Protein AF-A0A8H3CA88-F1 (afdb_monomer_lite)

Radius of gyration: 17.98 Å; chains: 1; bounding box: 38×36×52 Å

Foldseek 3Di:
DDDPDPPPPPPVDPVVVCVVVVHDDDQKDKDWAADPVGDCDPVLLVLLLVLLCVVCVVPDVPDPCVLQSVLLSVVLVCVLGVVIDIDIDHPDDPDDDPPDDDHPNPDPVVSVVSNVSSVVVVVVVVVVVVVVVVVVVVVVD

Sequence (141 aa):
MAKDAFKIAYDGNDEQLLQQCNLTPYKYLDKLEFQPDEPLLLYQLSTLVHIISERYPQYRATDINGSGFAGLAWDCMCEMRPRATLTHIDQGATKRGKLGCVRATPDPAEVTEIRQEFLQQALAVEMELSKQKNVWARISS

pLDDT: mean 70.24, std 20.34, range [26.48, 93.94]

Structure (mmCIF, N/CA/C/O backbone):
data_AF-A0A8H3CA88-F1
#
_entry.id   AF-A0A8H3CA88-F1
#
loop_
_atom_site.group_PDB
_atom_site.id
_atom_site.type_symbol
_atom_site.label_atom_id
_atom_site.label_alt_id
_atom_site.label_comp_id
_atom_site.label_asym_id
_atom_site.label_entity_id
_atom_site.label_seq_id
_atom_site.pdbx_PDB_ins_code
_atom_site.Cartn_x
_atom_site.Cartn_y
_atom_site.Cartn_z
_atom_site.occupancy
_atom_site.B_iso_or_equiv
_atom_site.auth_seq_id
_atom_site.auth_comp_id
_atom_site.auth_asym_id
_atom_site.auth_atom_id
_atom_site.pdbx_PDB_model_num
ATOM 1 N N . MET A 1 1 ? -18.576 13.045 -17.253 1.00 35.47 1 MET A N 1
ATOM 2 C CA . MET A 1 1 ? -19.250 12.396 -16.112 1.00 35.47 1 MET A CA 1
ATOM 3 C C . MET A 1 1 ? -19.203 10.888 -16.345 1.00 35.47 1 MET A C 1
ATOM 5 O O . MET A 1 1 ? -20.046 10.347 -17.044 1.00 35.47 1 MET A O 1
ATOM 9 N N . ALA A 1 2 ? -18.149 10.241 -15.851 1.00 26.48 2 ALA A N 1
ATOM 10 C CA . ALA A 1 2 ? -18.011 8.791 -15.731 1.00 26.48 2 ALA A CA 1
ATOM 11 C C . ALA A 1 2 ? -17.555 8.566 -14.288 1.00 26.48 2 ALA A C 1
ATOM 13 O O . ALA A 1 2 ? -16.687 9.284 -13.802 1.00 26.48 2 ALA A O 1
ATOM 14 N N . LYS A 1 3 ? -18.305 7.716 -13.598 1.00 26.72 3 LYS A N 1
ATOM 15 C CA . LYS A 1 3 ? -18.470 7.683 -12.149 1.00 26.72 3 LYS A CA 1
ATOM 16 C C . LYS A 1 3 ? -17.247 7.107 -11.450 1.00 26.72 3 LYS A C 1
ATOM 18 O O . LYS A 1 3 ? -16.615 6.193 -11.972 1.00 26.72 3 LYS A O 1
ATOM 23 N N . ASP A 1 4 ? -17.038 7.592 -10.235 1.00 31.27 4 ASP A N 1
ATOM 24 C CA . ASP A 1 4 ? -16.263 6.969 -9.169 1.00 31.27 4 ASP A CA 1
ATOM 25 C C . ASP A 1 4 ? -16.588 5.476 -9.051 1.00 31.27 4 ASP A C 1
ATOM 27 O O . ASP A 1 4 ? -17.556 5.065 -8.412 1.00 31.27 4 ASP A O 1
ATOM 31 N N . ALA A 1 5 ? -15.790 4.641 -9.701 1.00 29.53 5 ALA A N 1
ATOM 32 C CA . ALA A 1 5 ? -15.855 3.204 -9.524 1.00 29.53 5 ALA A CA 1
ATOM 33 C C . ALA A 1 5 ? -14.436 2.646 -9.503 1.00 29.53 5 ALA A C 1
ATOM 35 O O . ALA A 1 5 ? -14.033 1.881 -10.374 1.00 29.53 5 ALA A O 1
ATOM 36 N N . PHE A 1 6 ? -13.690 2.996 -8.454 1.00 31.70 6 PHE A N 1
ATOM 37 C CA . PHE A 1 6 ? -12.710 2.066 -7.903 1.00 31.70 6 PHE A CA 1
ATOM 38 C C . PHE A 1 6 ? -13.481 0.825 -7.422 1.00 31.70 6 PHE A C 1
ATOM 40 O O . PHE A 1 6 ? -13.912 0.737 -6.275 1.00 31.70 6 PHE A O 1
ATOM 47 N N . LYS A 1 7 ? -13.733 -0.127 -8.326 1.00 31.66 7 LYS A N 1
ATOM 48 C CA . LYS A 1 7 ? -14.191 -1.470 -7.965 1.00 31.66 7 LYS A CA 1
ATOM 49 C C . LYS A 1 7 ? -12.961 -2.310 -7.649 1.00 31.66 7 LYS A C 1
ATOM 51 O O . LYS A 1 7 ? -12.484 -3.052 -8.495 1.00 31.66 7 LYS A O 1
ATOM 56 N N . ILE A 1 8 ? -12.454 -2.200 -6.425 1.00 38.09 8 ILE A N 1
ATOM 57 C CA . ILE A 1 8 ? -11.595 -3.247 -5.867 1.00 38.09 8 ILE A CA 1
ATOM 58 C C . ILE A 1 8 ? -12.514 -4.170 -5.068 1.00 38.09 8 ILE A C 1
ATOM 60 O O . ILE A 1 8 ? -12.661 -4.045 -3.859 1.00 38.09 8 ILE A O 1
ATOM 64 N N . ALA A 1 9 ? -13.194 -5.062 -5.784 1.00 36.59 9 ALA A N 1
ATOM 65 C CA . ALA A 1 9 ? -13.735 -6.286 -5.210 1.00 36.59 9 ALA A CA 1
ATOM 66 C C . ALA A 1 9 ? -12.833 -7.416 -5.710 1.00 36.59 9 ALA A C 1
ATOM 68 O O . ALA A 1 9 ? -13.197 -8.158 -6.614 1.00 36.59 9 ALA A O 1
ATOM 69 N N . TYR A 1 10 ? -11.601 -7.452 -5.203 1.00 45.69 10 TYR A N 1
ATOM 70 C CA . TYR A 1 10 ? -10.729 -8.595 -5.422 1.00 45.69 10 TYR A CA 1
ATOM 71 C C . TYR A 1 10 ? -11.058 -9.618 -4.337 1.00 45.69 10 TYR A C 1
ATOM 73 O O . TYR A 1 10 ? -10.673 -9.470 -3.181 1.00 45.69 10 TYR A O 1
ATOM 81 N N . ASP A 1 11 ? -11.843 -10.617 -4.718 1.00 49.91 11 ASP A N 1
ATOM 82 C CA . ASP A 1 11 ? -12.186 -11.801 -3.927 1.00 49.91 11 ASP A CA 1
ATOM 83 C C . ASP A 1 11 ? -11.077 -12.871 -3.963 1.00 49.91 11 ASP A C 1
ATOM 85 O O . ASP A 1 11 ? -11.259 -13.969 -3.441 1.00 49.91 11 ASP A O 1
ATOM 89 N N . GLY A 1 12 ? -9.924 -12.555 -4.566 1.00 51.50 12 GLY A N 1
ATOM 90 C CA . GLY A 1 12 ? -8.830 -13.495 -4.794 1.00 51.50 12 GLY A CA 1
ATOM 91 C C . GLY A 1 12 ? -8.910 -14.245 -6.126 1.00 51.50 12 GLY A C 1
ATOM 92 O O . GLY A 1 12 ? -8.042 -15.074 -6.388 1.00 51.50 12 GLY A O 1
ATOM 93 N N . ASN A 1 13 ? -9.924 -13.996 -6.966 1.00 62.62 13 ASN A N 1
ATOM 94 C CA . ASN A 1 13 ? -10.083 -14.679 -8.249 1.00 62.62 13 ASN A CA 1
ATOM 95 C C . ASN A 1 13 ? -9.419 -13.904 -9.403 1.00 62.62 13 ASN A C 1
ATOM 97 O O . ASN A 1 13 ? -9.996 -12.979 -9.986 1.00 62.62 13 ASN A O 1
ATOM 101 N N . ASP A 1 14 ? -8.201 -14.317 -9.755 1.00 59.09 14 ASP A N 1
ATOM 102 C CA . ASP A 1 14 ? -7.382 -13.696 -10.804 1.00 59.09 14 ASP A CA 1
ATOM 103 C C . ASP A 1 14 ? -8.050 -13.713 -12.190 1.00 59.09 14 ASP A C 1
ATOM 105 O O . ASP A 1 14 ? -7.982 -12.723 -12.921 1.00 59.09 14 ASP A O 1
A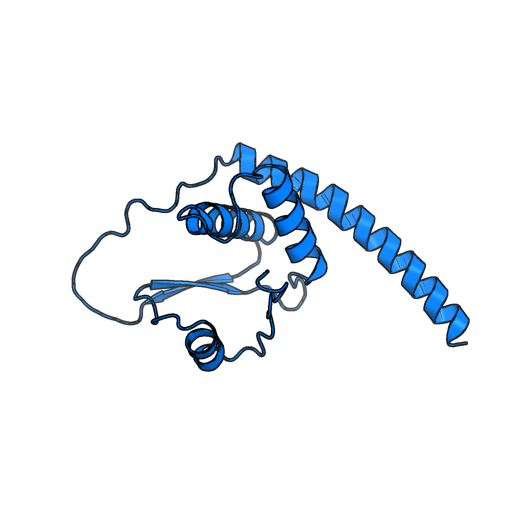TOM 109 N N . GLU A 1 15 ? -8.742 -14.797 -12.554 1.00 63.09 15 GLU A N 1
ATOM 110 C CA . GLU A 1 15 ? -9.421 -14.911 -13.854 1.00 63.09 15 GLU A CA 1
ATOM 111 C C . GLU A 1 15 ? -10.572 -13.908 -13.971 1.00 63.09 15 GLU A C 1
ATOM 113 O O . GLU A 1 15 ? -10.730 -13.229 -14.991 1.00 63.09 15 GLU A O 1
ATOM 118 N N . GLN A 1 16 ? -11.341 -13.767 -12.891 1.00 60.78 16 GLN A N 1
ATOM 119 C CA . GLN A 1 16 ? -12.448 -12.824 -12.814 1.00 60.78 16 GLN A CA 1
ATOM 120 C C . GLN A 1 16 ? -11.955 -11.376 -12.874 1.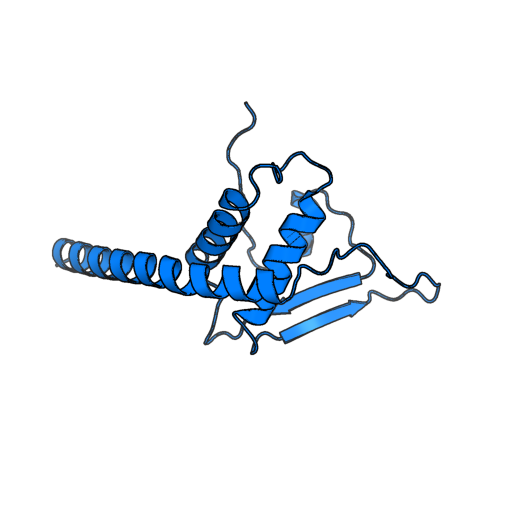00 60.78 16 GLN A C 1
ATOM 122 O O . GLN A 1 16 ? -12.556 -10.563 -13.577 1.00 60.78 16 GLN A O 1
ATOM 127 N N . LEU A 1 17 ? -10.852 -11.049 -12.192 1.00 55.06 17 LEU A N 1
ATOM 128 C CA . LEU A 1 17 ? -10.254 -9.714 -12.241 1.00 55.06 17 LEU A CA 1
ATOM 129 C C . LEU A 1 17 ? -9.798 -9.356 -13.662 1.00 55.06 17 LEU A C 1
ATOM 131 O O . LEU A 1 17 ? -10.114 -8.273 -14.159 1.00 55.06 17 LEU A O 1
ATOM 135 N N . LEU A 1 18 ? -9.091 -10.269 -14.335 1.00 59.38 18 LEU A N 1
ATOM 136 C CA . LEU A 1 18 ? -8.620 -10.058 -15.705 1.00 59.38 18 LEU A CA 1
ATOM 137 C C . LEU A 1 18 ? -9.793 -9.849 -16.669 1.00 59.38 18 LEU A C 1
ATOM 139 O O . LEU A 1 18 ? -9.772 -8.922 -17.479 1.00 59.38 18 LEU A O 1
ATOM 143 N N . GLN A 1 19 ? -10.855 -10.643 -16.530 1.00 59.34 19 GLN A N 1
ATOM 144 C CA . GLN A 1 19 ? -12.054 -10.509 -17.352 1.00 59.34 19 GLN A CA 1
ATOM 145 C C . GLN A 1 19 ? -12.805 -9.194 -17.085 1.00 59.34 19 GLN A C 1
ATOM 147 O O . GLN A 1 19 ? -13.181 -8.498 -18.029 1.00 59.34 19 GLN A O 1
ATOM 152 N N . GLN A 1 20 ? -13.017 -8.828 -15.816 1.00 51.44 20 GLN A N 1
ATOM 153 C CA . GLN A 1 20 ? -13.759 -7.620 -15.430 1.00 51.44 20 GLN A CA 1
ATOM 154 C C . GLN A 1 20 ? -13.037 -6.333 -15.827 1.00 51.44 20 GLN A C 1
ATOM 156 O O . GLN A 1 20 ? -13.684 -5.353 -16.199 1.00 51.44 20 GLN A O 1
ATOM 161 N N . CYS A 1 21 ? -11.708 -6.346 -15.781 1.00 51.38 21 CYS A N 1
ATOM 162 C CA . CYS A 1 21 ? -10.880 -5.217 -16.184 1.00 51.38 21 CYS A CA 1
ATOM 163 C C . CYS A 1 21 ? -10.548 -5.224 -17.688 1.00 51.38 21 CYS A C 1
ATOM 165 O O . CYS A 1 21 ? -9.833 -4.336 -18.148 1.00 51.38 21 CYS A O 1
ATOM 167 N N . ASN A 1 22 ? -11.060 -6.198 -18.458 1.00 49.00 22 ASN A N 1
ATOM 168 C CA . ASN A 1 22 ? -10.719 -6.420 -19.868 1.00 49.00 22 ASN A CA 1
ATOM 169 C C . ASN A 1 22 ? -9.195 -6.447 -20.107 1.00 49.00 22 ASN A C 1
ATOM 171 O O . ASN A 1 22 ? -8.680 -5.902 -21.086 1.00 49.00 22 ASN A O 1
ATOM 175 N N . LEU A 1 23 ? -8.464 -7.046 -19.167 1.00 50.69 23 LEU A N 1
ATOM 176 C CA . LEU A 1 23 ? -7.015 -7.164 -19.201 1.00 50.69 23 LEU A CA 1
ATOM 177 C C . LEU A 1 23 ? -6.643 -8.490 -19.857 1.00 50.69 23 LEU A C 1
ATOM 179 O O . LEU A 1 23 ? -7.091 -9.560 -19.452 1.00 50.69 23 LEU A O 1
ATOM 183 N N . THR A 1 24 ? -5.793 -8.427 -20.877 1.00 50.72 24 THR A N 1
ATOM 184 C CA . THR A 1 24 ? -5.178 -9.630 -21.443 1.00 50.72 24 THR A CA 1
ATOM 185 C C . THR A 1 24 ? -4.047 -10.075 -20.507 1.00 50.72 24 THR A C 1
ATOM 187 O O . THR A 1 24 ? -3.248 -9.216 -20.122 1.00 50.72 24 THR A O 1
ATOM 190 N N . PRO A 1 25 ? -3.937 -11.369 -20.136 1.00 50.78 25 PRO A N 1
ATOM 191 C CA . PRO A 1 25 ? -2.857 -11.843 -19.275 1.00 50.78 25 PRO A CA 1
ATOM 192 C C . PRO A 1 25 ? -1.502 -11.444 -19.863 1.00 50.78 25 PRO A C 1
ATOM 194 O O . PRO A 1 25 ? -1.177 -11.784 -21.005 1.00 50.78 25 PRO A O 1
ATOM 197 N N . TYR A 1 26 ? -0.724 -10.672 -19.106 1.00 49.69 26 TYR A N 1
ATOM 198 C CA . TYR A 1 26 ? 0.607 -10.277 -19.540 1.00 49.69 26 TYR A CA 1
ATOM 199 C C . TYR A 1 26 ? 1.580 -11.440 -19.325 1.00 49.69 26 TYR A C 1
ATOM 201 O O . TYR A 1 26 ? 1.484 -12.167 -18.341 1.00 49.69 26 TYR A O 1
ATOM 209 N N . LYS A 1 27 ? 2.540 -11.607 -20.245 1.00 57.00 27 LYS A N 1
ATOM 210 C CA . LYS A 1 27 ? 3.517 -12.718 -20.260 1.00 57.00 27 LYS A CA 1
ATOM 211 C C . LYS A 1 27 ? 4.392 -12.801 -18.997 1.00 57.00 27 LYS A C 1
ATOM 213 O O . LYS A 1 27 ? 5.007 -13.834 -18.763 1.00 57.00 27 LYS A O 1
ATOM 218 N N . TYR A 1 28 ? 4.442 -11.714 -18.228 1.00 54.62 28 TYR A N 1
ATOM 219 C CA . TYR A 1 28 ? 5.200 -11.558 -16.993 1.00 54.62 28 TYR A CA 1
ATOM 220 C C . TYR A 1 28 ? 4.334 -10.785 -15.997 1.00 54.62 28 TYR A C 1
ATOM 222 O O . TYR A 1 28 ? 4.054 -9.608 -16.220 1.00 54.62 28 TYR A O 1
ATOM 230 N N . LEU A 1 29 ? 3.883 -11.435 -14.929 1.00 62.34 29 LEU A N 1
ATOM 231 C CA . LEU A 1 29 ? 3.181 -10.756 -13.840 1.00 62.34 29 LEU A CA 1
ATOM 232 C C . LEU A 1 29 ? 4.057 -10.788 -12.596 1.00 62.34 29 LEU A C 1
ATOM 234 O O . LEU A 1 29 ? 4.531 -11.849 -12.197 1.00 62.34 29 LEU A O 1
ATOM 238 N N . ASP A 1 30 ? 4.237 -9.628 -11.978 1.00 66.12 30 ASP A N 1
ATOM 239 C CA . ASP A 1 30 ? 4.801 -9.551 -10.639 1.00 66.12 30 ASP A CA 1
ATOM 240 C C . ASP A 1 30 ? 3.644 -9.580 -9.646 1.00 66.12 30 ASP A C 1
ATOM 242 O O . ASP A 1 30 ? 2.683 -8.817 -9.768 1.00 66.12 30 ASP A O 1
ATOM 246 N N . LYS A 1 31 ? 3.731 -10.476 -8.667 1.00 73.19 31 LYS A N 1
ATOM 247 C CA . LYS A 1 31 ? 2.770 -10.602 -7.577 1.00 73.19 31 LYS A CA 1
ATOM 248 C C . LYS A 1 31 ? 3.446 -10.187 -6.279 1.00 73.19 31 LYS A C 1
ATOM 250 O O . LYS A 1 31 ? 4.528 -10.678 -5.972 1.00 73.19 31 LYS A O 1
ATOM 255 N N . LEU A 1 32 ? 2.797 -9.306 -5.524 1.00 78.00 32 LEU A N 1
ATOM 256 C CA . LEU A 1 32 ? 3.223 -8.914 -4.185 1.00 78.00 32 LEU A CA 1
ATOM 257 C C . LEU A 1 32 ? 2.241 -9.506 -3.174 1.00 78.00 32 LEU A C 1
ATOM 259 O O . LEU A 1 32 ? 1.070 -9.134 -3.145 1.00 78.00 32 LEU A O 1
ATOM 263 N N . GLU A 1 33 ? 2.710 -10.453 -2.371 1.00 83.50 33 GLU A N 1
ATOM 264 C CA . GLU A 1 33 ? 1.898 -11.159 -1.382 1.00 83.50 33 GLU A CA 1
ATOM 265 C C . GLU A 1 33 ? 2.235 -10.669 0.024 1.00 83.50 33 GLU A C 1
ATOM 267 O O . GLU A 1 33 ? 3.359 -10.828 0.506 1.00 83.50 33 GLU A O 1
ATOM 272 N N . PHE A 1 34 ? 1.253 -10.064 0.691 1.00 86.88 34 PHE A N 1
ATOM 273 C CA . PHE A 1 34 ? 1.398 -9.599 2.068 1.00 86.88 34 PHE A CA 1
ATOM 274 C C . PHE A 1 34 ? 1.263 -10.760 3.052 1.00 86.88 34 PHE A C 1
ATOM 276 O O . PHE A 1 34 ? 0.472 -11.681 2.844 1.00 86.88 34 PHE A O 1
ATOM 283 N N . GLN A 1 35 ? 2.021 -10.699 4.144 1.00 86.19 35 GLN A N 1
ATOM 284 C CA . GLN A 1 35 ? 1.923 -11.701 5.198 1.00 86.19 35 GLN A CA 1
ATOM 285 C C . GLN A 1 35 ? 0.580 -11.564 5.941 1.00 86.19 35 GLN A C 1
ATOM 287 O O . GLN A 1 35 ? 0.097 -10.440 6.104 1.00 86.19 35 GLN A O 1
ATOM 292 N N . PRO A 1 36 ? -0.031 -12.663 6.426 1.00 85.31 36 PRO A N 1
ATOM 293 C CA . PRO A 1 36 ? -1.309 -12.600 7.141 1.00 85.31 36 PRO A CA 1
ATOM 294 C C . PRO A 1 36 ? -1.283 -11.740 8.415 1.00 85.31 36 PRO A C 1
ATOM 296 O O . PRO A 1 36 ? -2.306 -11.171 8.787 1.00 85.31 36 PRO A O 1
ATOM 299 N N . ASP A 1 37 ? -0.128 -11.652 9.084 1.00 88.81 37 ASP A N 1
ATOM 300 C CA . ASP A 1 37 ? 0.118 -10.823 10.272 1.00 88.81 37 ASP A CA 1
ATOM 301 C C . ASP A 1 37 ? 0.378 -9.345 9.936 1.00 88.81 37 ASP A C 1
ATOM 303 O O . ASP A 1 37 ? 0.203 -8.479 10.791 1.00 88.81 37 ASP A O 1
ATOM 307 N N . GLU A 1 38 ? 0.745 -9.041 8.691 1.00 86.50 38 GLU A N 1
ATOM 308 C CA . GLU A 1 38 ? 1.073 -7.692 8.222 1.00 86.50 38 GLU A CA 1
ATOM 309 C C . GLU A 1 38 ? 0.372 -7.365 6.889 1.00 86.50 38 GLU A C 1
ATOM 311 O O . GLU A 1 38 ? 1.034 -7.043 5.891 1.00 86.50 38 GLU A O 1
ATOM 316 N N . PRO A 1 39 ? -0.974 -7.421 6.828 1.00 87.69 39 PRO A N 1
ATOM 317 C CA . PRO A 1 39 ? -1.691 -7.095 5.607 1.00 87.69 39 PRO A CA 1
ATOM 318 C C . PRO A 1 39 ? -1.494 -5.619 5.232 1.00 87.69 39 PRO A C 1
ATOM 320 O O . PRO A 1 39 ? -1.238 -4.747 6.074 1.00 87.69 39 PRO A O 1
ATOM 323 N N . LEU A 1 40 ? -1.662 -5.312 3.947 1.00 86.12 40 LEU A N 1
ATOM 324 C CA . LEU A 1 40 ? -1.908 -3.940 3.518 1.00 86.12 40 LEU A CA 1
ATOM 325 C C . LEU A 1 40 ? -3.411 -3.667 3.605 1.00 86.12 40 LEU A C 1
ATOM 327 O O . LEU A 1 40 ? -4.205 -4.246 2.866 1.00 86.12 40 LEU A O 1
ATOM 331 N N . LEU A 1 41 ? -3.809 -2.801 4.533 1.00 89.06 41 LEU A N 1
ATOM 332 C CA . LEU A 1 41 ? -5.216 -2.474 4.744 1.00 89.06 41 LEU A CA 1
ATOM 333 C C . LEU A 1 41 ? -5.703 -1.479 3.685 1.00 89.06 41 LEU A C 1
ATOM 335 O O . LEU A 1 41 ? -4.947 -0.634 3.209 1.00 89.06 41 LEU A O 1
ATOM 339 N N . LEU A 1 42 ? -6.994 -1.533 3.346 1.00 85.75 42 LEU A N 1
ATOM 340 C CA . LEU A 1 42 ? -7.558 -0.694 2.282 1.00 85.75 42 LEU A CA 1
ATOM 341 C C . LEU A 1 42 ? -7.371 0.808 2.548 1.00 85.75 42 LEU A C 1
ATOM 343 O O . LEU A 1 42 ? -7.091 1.562 1.617 1.00 85.75 42 LEU A O 1
ATOM 347 N N . TYR A 1 43 ? -7.480 1.248 3.807 1.00 85.31 43 TYR A N 1
ATOM 348 C CA . TYR A 1 43 ? -7.224 2.650 4.147 1.00 85.31 43 TYR A CA 1
ATOM 349 C C . TYR A 1 43 ? -5.754 3.023 3.935 1.00 85.31 43 TYR A C 1
ATOM 351 O O . TYR A 1 43 ? -5.490 4.119 3.468 1.00 85.31 43 TYR A O 1
ATOM 359 N N . GLN A 1 44 ? -4.808 2.114 4.199 1.00 89.25 44 GLN A N 1
ATOM 360 C CA . GLN A 1 44 ? -3.380 2.353 3.974 1.00 89.25 44 GLN A CA 1
ATOM 361 C C . GLN A 1 44 ? -3.098 2.502 2.476 1.00 89.25 44 GLN A C 1
ATOM 363 O O . GLN A 1 44 ? -2.446 3.456 2.060 1.00 89.25 44 GLN A O 1
ATOM 368 N N . LEU A 1 45 ? -3.663 1.619 1.647 1.00 89.00 45 LEU A N 1
ATOM 369 C CA . LEU A 1 45 ? -3.576 1.759 0.194 1.00 89.00 45 LEU A CA 1
ATOM 370 C C . LEU A 1 45 ? -4.200 3.080 -0.286 1.00 89.00 45 LEU A C 1
ATOM 372 O O . LEU A 1 45 ? -3.614 3.775 -1.111 1.00 89.00 45 LEU A O 1
ATOM 376 N N . SER A 1 46 ? -5.356 3.456 0.264 1.00 85.06 46 SER A N 1
ATOM 377 C CA . SER A 1 46 ? -6.043 4.707 -0.086 1.00 85.06 46 SER A CA 1
ATOM 378 C C . SER A 1 46 ? -5.229 5.942 0.310 1.00 85.06 46 SER A C 1
ATOM 380 O O . SER A 1 46 ? -5.128 6.879 -0.474 1.00 85.06 46 SER A O 1
ATOM 382 N N . THR A 1 47 ? -4.605 5.933 1.492 1.00 89.44 47 THR A N 1
ATOM 383 C CA . THR A 1 47 ? -3.696 6.993 1.951 1.00 89.44 47 THR A CA 1
ATOM 384 C C . THR A 1 47 ? -2.486 7.120 1.029 1.00 89.44 47 THR A C 1
ATOM 386 O O . THR A 1 47 ? -2.150 8.228 0.625 1.00 89.44 47 THR A O 1
ATOM 389 N N . LEU A 1 48 ? -1.866 6.003 0.635 1.00 89.44 48 LEU A N 1
ATOM 390 C CA . LEU A 1 48 ? -0.738 6.016 -0.300 1.00 89.44 48 LEU A CA 1
ATOM 391 C C . LEU A 1 48 ? -1.137 6.601 -1.665 1.00 89.44 48 LEU A C 1
ATOM 393 O O . LEU A 1 48 ? -0.476 7.502 -2.176 1.00 89.44 48 LEU A O 1
ATOM 397 N N . VAL A 1 49 ? -2.247 6.124 -2.233 1.00 87.19 49 VAL A N 1
ATOM 398 C CA . VAL A 1 49 ? -2.799 6.621 -3.504 1.00 87.19 49 VAL A CA 1
ATOM 399 C C . VAL A 1 49 ? -3.117 8.113 -3.426 1.00 87.19 49 VAL A C 1
ATOM 401 O O . VAL A 1 49 ? -2.834 8.843 -4.376 1.00 87.19 49 VAL A O 1
ATOM 404 N N . HIS A 1 50 ? -3.669 8.577 -2.303 1.00 86.44 50 HIS A N 1
ATOM 405 C CA . HIS A 1 50 ? -3.958 9.989 -2.075 1.00 86.44 50 HIS A CA 1
ATOM 406 C C . HIS A 1 50 ? -2.682 10.838 -2.090 1.00 86.44 50 HIS A C 1
ATOM 408 O O . HIS A 1 50 ? -2.615 11.789 -2.863 1.00 86.44 50 HIS A O 1
ATOM 414 N N . ILE A 1 51 ? -1.650 10.449 -1.332 1.00 89.12 51 ILE A N 1
ATOM 415 C CA . ILE A 1 51 ? -0.362 11.163 -1.285 1.00 89.12 51 ILE A CA 1
ATOM 416 C C . ILE A 1 51 ? 0.254 11.280 -2.680 1.00 89.12 51 ILE A C 1
ATOM 418 O O . ILE A 1 51 ? 0.656 12.366 -3.098 1.00 89.12 51 ILE A O 1
ATOM 422 N N . ILE A 1 52 ? 0.295 10.176 -3.431 1.00 85.75 52 ILE A N 1
ATOM 423 C CA . ILE A 1 52 ? 0.856 10.184 -4.787 1.00 85.75 52 ILE A CA 1
ATOM 424 C C . ILE A 1 52 ? 0.030 11.097 -5.706 1.00 85.75 52 ILE A C 1
ATOM 426 O O . ILE A 1 52 ? 0.596 11.840 -6.505 1.00 85.75 52 ILE A O 1
ATOM 430 N N . SER A 1 53 ? -1.300 11.075 -5.582 1.00 82.19 53 SER A N 1
ATOM 431 C CA . SER A 1 53 ? -2.195 11.906 -6.399 1.00 82.19 53 SER A CA 1
ATOM 432 C C . SER A 1 53 ? -2.024 13.403 -6.119 1.00 82.19 53 SER A C 1
ATOM 434 O O . SER A 1 53 ? -2.034 14.197 -7.057 1.00 82.19 53 SER A O 1
ATOM 436 N N . GLU A 1 54 ? -1.830 13.790 -4.854 1.00 84.75 54 GLU A N 1
ATOM 437 C CA . GLU A 1 54 ? -1.575 15.183 -4.457 1.00 84.75 54 GLU A CA 1
ATOM 438 C C . GLU A 1 54 ? -0.225 15.685 -4.981 1.00 84.75 54 GLU A C 1
ATOM 440 O O . GLU A 1 54 ? -0.127 16.804 -5.487 1.00 84.75 54 GLU A O 1
ATOM 445 N N . ARG A 1 55 ? 0.816 14.844 -4.918 1.00 82.06 55 ARG A N 1
ATOM 446 C CA . ARG A 1 55 ? 2.150 15.181 -5.442 1.00 82.06 55 ARG A CA 1
ATOM 447 C C . ARG A 1 55 ? 2.177 15.279 -6.966 1.00 82.06 55 ARG A C 1
ATOM 449 O O . ARG A 1 55 ? 2.961 16.051 -7.517 1.00 82.06 55 ARG A O 1
ATOM 456 N N . TYR A 1 56 ? 1.307 14.535 -7.645 1.00 77.81 56 TYR A N 1
ATOM 457 C CA . TYR A 1 56 ? 1.279 14.460 -9.099 1.00 77.81 56 TYR A CA 1
ATOM 458 C C . TYR A 1 56 ? -0.128 14.644 -9.682 1.00 77.81 56 TYR A C 1
ATOM 460 O O . TYR A 1 56 ? -0.707 13.698 -10.227 1.00 77.81 56 TYR A O 1
ATOM 468 N N . PRO A 1 57 ? -0.669 15.876 -9.679 1.00 70.06 57 PRO A N 1
ATOM 469 C CA . PRO A 1 57 ? -2.000 16.161 -10.221 1.00 70.06 57 PRO A CA 1
ATOM 470 C C . PRO A 1 57 ? -2.157 15.811 -11.711 1.00 70.06 57 PRO A C 1
ATOM 472 O O . PRO A 1 57 ? -3.278 15.651 -12.203 1.00 70.06 57 PRO 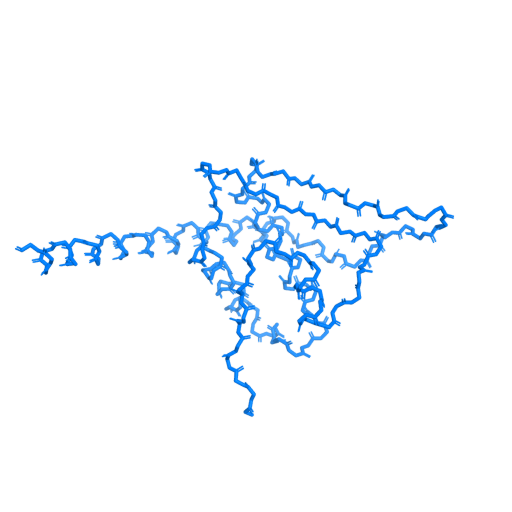A O 1
ATOM 475 N N . GLN A 1 58 ? -1.037 15.720 -12.437 1.00 63.50 58 GLN A N 1
ATOM 476 C CA . GLN A 1 58 ? -0.959 15.312 -13.839 1.00 63.50 58 GLN A CA 1
ATOM 477 C C . GLN A 1 58 ? -1.170 13.808 -14.060 1.00 63.50 58 GLN A C 1
ATOM 479 O O . GLN A 1 58 ? -1.457 13.401 -15.182 1.00 63.50 58 GLN A O 1
ATOM 484 N N . TYR A 1 59 ? -1.071 12.970 -13.024 1.00 61.16 59 TYR A N 1
ATOM 485 C CA . TYR A 1 59 ? -1.440 11.557 -13.101 1.00 61.16 59 TYR A CA 1
ATOM 486 C C . TYR A 1 59 ? -2.957 11.408 -12.935 1.00 61.16 59 TYR A C 1
ATOM 488 O O . TYR A 1 59 ? -3.455 10.785 -12.002 1.00 61.16 59 TYR A O 1
ATOM 496 N N . ARG A 1 60 ? -3.731 11.997 -13.853 1.00 51.91 60 ARG A N 1
ATOM 497 C CA . ARG A 1 60 ? -5.156 11.667 -13.968 1.00 51.91 60 ARG A CA 1
ATOM 498 C C . ARG A 1 60 ? -5.289 10.295 -14.620 1.00 51.91 60 ARG A C 1
ATOM 500 O O . ARG A 1 60 ? -4.569 9.981 -15.563 1.00 51.91 60 ARG A O 1
ATOM 507 N N . ALA A 1 61 ? -6.258 9.508 -14.153 1.00 45.56 61 ALA A N 1
ATOM 508 C CA . ALA A 1 61 ? -6.514 8.119 -14.556 1.00 45.56 61 ALA A CA 1
ATOM 509 C C . ALA A 1 61 ? -6.703 7.873 -16.076 1.00 45.56 61 ALA A C 1
ATOM 511 O O . ALA A 1 61 ? -6.819 6.727 -16.498 1.00 45.56 61 ALA A O 1
ATOM 512 N N . THR A 1 62 ? -6.760 8.927 -16.896 1.00 45.50 62 THR A N 1
ATOM 513 C CA . THR A 1 62 ? -6.944 8.874 -18.353 1.00 45.50 62 THR A CA 1
ATOM 514 C C . THR A 1 62 ? -5.656 9.026 -19.163 1.00 45.50 62 THR A C 1
ATOM 516 O O . THR A 1 62 ? -5.702 8.808 -20.371 1.00 45.50 62 THR A O 1
ATOM 519 N N . ASP A 1 63 ? -4.529 9.396 -18.549 1.00 45.72 63 ASP A N 1
ATOM 520 C CA . ASP A 1 63 ? -3.276 9.616 -19.277 1.00 45.72 63 ASP A CA 1
ATOM 521 C C . ASP A 1 63 ? -2.395 8.359 -19.323 1.00 45.72 63 ASP A C 1
ATOM 523 O O . ASP A 1 63 ? -2.327 7.572 -18.378 1.00 45.72 63 ASP A O 1
ATOM 527 N N . ILE A 1 64 ? -1.644 8.221 -20.425 1.00 43.53 64 ILE A N 1
ATOM 528 C CA . ILE A 1 64 ? -0.621 7.188 -20.713 1.00 43.53 64 ILE A CA 1
ATOM 529 C C . ILE A 1 64 ? 0.396 7.004 -19.555 1.00 43.53 64 ILE A C 1
ATOM 531 O O . ILE A 1 64 ? 1.075 5.984 -19.471 1.00 43.53 64 ILE A O 1
ATOM 535 N N . ASN A 1 65 ? 0.439 7.948 -18.611 1.00 48.50 65 ASN A N 1
ATOM 536 C CA . ASN A 1 65 ? 1.247 7.949 -17.393 1.00 48.50 65 ASN A CA 1
ATOM 537 C C . ASN A 1 65 ? 0.711 7.077 -16.238 1.00 48.50 65 ASN A C 1
ATOM 539 O O . ASN A 1 65 ? 1.355 7.001 -15.190 1.00 48.50 65 ASN A O 1
ATOM 543 N N . GLY A 1 66 ? -0.427 6.392 -16.401 1.00 56.03 66 GLY A N 1
ATOM 544 C CA . GLY A 1 66 ? -0.956 5.470 -15.386 1.00 56.03 66 GLY A CA 1
ATOM 545 C C . GLY A 1 66 ? 0.025 4.355 -14.990 1.00 56.03 66 GLY A C 1
ATOM 546 O O . GLY A 1 66 ? 0.013 3.905 -13.846 1.00 56.03 66 GLY A O 1
ATOM 547 N N . SER A 1 67 ? 0.936 3.963 -15.890 1.00 61.38 67 SER A N 1
ATOM 548 C CA . SER A 1 67 ? 2.011 3.011 -15.582 1.00 61.38 67 SER A CA 1
ATOM 549 C C . SER A 1 67 ? 3.070 3.581 -14.634 1.00 61.38 67 SER A C 1
ATOM 551 O O . SER A 1 67 ? 3.622 2.831 -13.835 1.00 61.38 67 SER A O 1
ATOM 553 N N . GLY A 1 68 ? 3.344 4.890 -14.694 1.00 67.75 68 GLY A N 1
ATOM 554 C CA . GLY A 1 68 ? 4.259 5.574 -13.775 1.00 67.75 68 GLY A CA 1
ATOM 555 C C . GLY A 1 68 ? 3.659 5.698 -12.378 1.00 67.75 68 GLY A C 1
ATOM 556 O O . GLY A 1 68 ? 4.309 5.350 -11.400 1.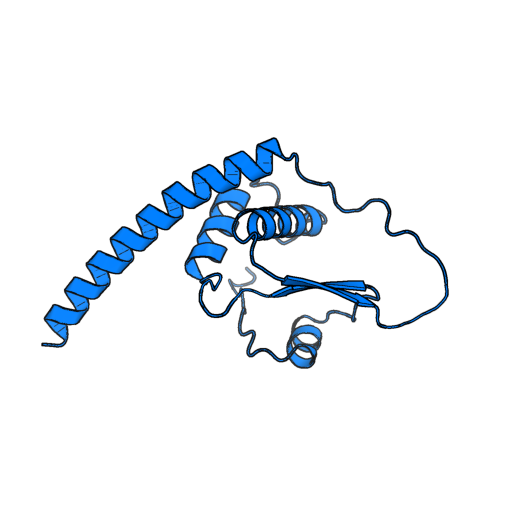00 67.75 68 GLY A O 1
ATOM 557 N N . PHE A 1 69 ? 2.380 6.079 -12.297 1.00 74.94 69 PHE A N 1
ATOM 558 C CA . PHE A 1 69 ? 1.629 6.102 -11.040 1.00 74.94 69 PHE A CA 1
ATOM 559 C C . PHE A 1 69 ? 1.572 4.716 -10.382 1.00 74.94 69 PHE A C 1
ATOM 561 O O . PHE A 1 69 ? 1.897 4.564 -9.206 1.00 74.94 69 PHE A O 1
ATOM 568 N N . ALA A 1 70 ? 1.182 3.692 -11.148 1.00 74.69 70 ALA A N 1
ATOM 569 C CA . ALA A 1 70 ? 1.095 2.326 -10.645 1.00 74.69 70 ALA A CA 1
ATOM 570 C C . ALA A 1 70 ? 2.472 1.769 -10.251 1.00 74.69 70 ALA A C 1
ATOM 572 O O . ALA A 1 70 ? 2.573 1.077 -9.243 1.00 74.69 70 ALA A O 1
ATOM 573 N N . GLY A 1 71 ? 3.524 2.099 -11.009 1.00 75.94 71 GLY A N 1
ATOM 574 C CA . GLY A 1 71 ? 4.906 1.752 -10.677 1.00 75.94 71 GLY A CA 1
ATOM 575 C C . GLY A 1 71 ? 5.373 2.395 -9.372 1.00 75.94 71 GLY A C 1
ATOM 576 O O . GLY A 1 71 ? 5.888 1.703 -8.503 1.00 75.94 71 GLY A O 1
ATOM 577 N N . LEU A 1 72 ? 5.103 3.687 -9.181 1.00 79.75 72 LEU A N 1
ATOM 578 C CA . LEU A 1 72 ? 5.444 4.389 -7.946 1.00 79.75 72 LEU A CA 1
ATOM 579 C C . LEU A 1 72 ? 4.688 3.830 -6.734 1.00 79.75 72 LEU A C 1
ATOM 581 O O . LEU A 1 72 ? 5.297 3.542 -5.708 1.00 79.75 72 LEU A O 1
ATOM 585 N N . ALA A 1 73 ? 3.378 3.602 -6.861 1.00 84.19 73 ALA A N 1
ATOM 586 C CA . ALA A 1 73 ? 2.599 2.966 -5.801 1.00 84.19 73 ALA A CA 1
ATOM 587 C C . ALA A 1 73 ? 3.129 1.560 -5.474 1.00 84.19 73 ALA A C 1
ATOM 589 O O . ALA A 1 73 ? 3.221 1.192 -4.303 1.00 84.19 73 ALA A O 1
ATOM 590 N N . TRP A 1 74 ? 3.506 0.786 -6.495 1.00 84.38 74 TRP A N 1
ATOM 591 C CA . TRP A 1 74 ? 4.112 -0.534 -6.339 1.00 84.38 74 TRP A CA 1
ATOM 592 C C . TRP A 1 74 ? 5.422 -0.488 -5.551 1.00 84.38 74 TRP A C 1
ATOM 594 O O . TRP A 1 74 ? 5.582 -1.235 -4.583 1.00 84.38 74 TRP A O 1
ATOM 604 N N . ASP A 1 75 ? 6.333 0.406 -5.927 1.00 84.38 75 ASP A N 1
ATOM 605 C CA . ASP A 1 75 ? 7.637 0.531 -5.279 1.00 84.38 75 ASP A CA 1
ATOM 606 C C . ASP A 1 75 ? 7.487 1.014 -3.825 1.00 84.38 75 ASP A C 1
ATOM 608 O O . ASP A 1 75 ? 8.088 0.432 -2.918 1.00 84.38 75 ASP A O 1
ATOM 612 N N . CYS A 1 76 ? 6.580 1.965 -3.563 1.00 88.00 76 CYS A N 1
ATOM 613 C CA . CYS A 1 76 ? 6.227 2.365 -2.199 1.00 88.00 76 CYS A CA 1
ATOM 614 C C . CYS A 1 76 ? 5.669 1.196 -1.372 1.00 88.00 76 CYS A C 1
ATOM 616 O O . CYS A 1 76 ? 6.058 1.024 -0.217 1.00 88.00 76 CYS A O 1
ATOM 618 N N . MET A 1 77 ? 4.782 0.366 -1.937 1.00 89.06 77 MET A N 1
ATOM 619 C CA . MET A 1 77 ? 4.254 -0.810 -1.233 1.00 89.06 77 MET A CA 1
ATOM 620 C C . MET A 1 77 ? 5.358 -1.814 -0.889 1.00 89.06 77 MET A C 1
ATOM 622 O O . MET A 1 77 ? 5.359 -2.343 0.224 1.00 89.06 77 MET A O 1
ATOM 626 N N . CYS A 1 78 ? 6.308 -2.045 -1.800 1.00 86.38 78 CYS A N 1
ATOM 627 C CA . CYS A 1 78 ? 7.457 -2.917 -1.551 1.00 86.38 78 CYS A CA 1
ATOM 628 C C . CYS A 1 78 ? 8.327 -2.385 -0.399 1.00 86.38 78 CYS A C 1
ATOM 630 O O . CYS A 1 78 ? 8.703 -3.147 0.492 1.00 86.38 78 CYS A O 1
ATOM 632 N N . GLU A 1 79 ? 8.595 -1.076 -0.357 1.00 87.44 79 GLU A N 1
ATOM 633 C CA . GLU A 1 79 ? 9.390 -0.462 0.716 1.00 87.44 79 GLU A CA 1
ATOM 634 C C . GLU A 1 79 ? 8.649 -0.438 2.067 1.00 87.44 79 GLU A C 1
ATOM 636 O O . GLU A 1 79 ? 9.233 -0.627 3.137 1.00 87.44 79 GLU A O 1
ATOM 641 N N . MET A 1 80 ? 7.332 -0.232 2.040 1.00 87.19 80 MET A N 1
ATOM 642 C CA . MET A 1 80 ? 6.478 -0.232 3.231 1.00 87.19 80 MET A CA 1
ATOM 643 C C . MET A 1 80 ? 6.228 -1.632 3.805 1.00 87.19 80 MET A C 1
ATOM 645 O O . MET A 1 80 ? 5.831 -1.754 4.971 1.00 87.19 80 MET A O 1
ATOM 649 N N . ARG A 1 81 ? 6.407 -2.683 2.998 1.00 87.88 81 ARG A N 1
ATOM 650 C CA . ARG A 1 81 ? 6.185 -4.085 3.370 1.00 87.88 81 ARG A CA 1
ATOM 651 C C . ARG A 1 81 ? 7.376 -4.946 2.933 1.00 87.88 81 ARG A C 1
ATOM 653 O O . ARG A 1 81 ? 7.222 -5.808 2.074 1.00 87.88 81 ARG A O 1
ATOM 660 N N . PRO A 1 82 ? 8.550 -4.798 3.575 1.00 87.50 82 PRO A N 1
ATOM 661 C CA . PRO A 1 82 ? 9.753 -5.541 3.191 1.00 87.50 82 PRO A CA 1
ATOM 662 C C . PRO A 1 82 ? 9.633 -7.058 3.415 1.00 87.50 82 PRO A C 1
ATOM 664 O O . PRO A 1 82 ? 10.408 -7.827 2.857 1.00 87.50 82 PRO A O 1
ATOM 667 N N . ARG A 1 83 ? 8.670 -7.499 4.239 1.00 88.31 83 ARG A N 1
ATOM 668 C CA . ARG A 1 83 ? 8.348 -8.917 4.470 1.00 88.31 83 ARG A CA 1
ATOM 669 C C . ARG A 1 83 ? 7.360 -9.494 3.446 1.00 88.31 83 ARG A C 1
ATOM 671 O O . ARG A 1 83 ? 7.053 -10.686 3.518 1.00 88.31 83 ARG A O 1
ATOM 678 N N . ALA A 1 84 ? 6.825 -8.678 2.534 1.00 85.94 84 ALA A N 1
ATOM 679 C CA . ALA A 1 84 ? 5.962 -9.169 1.468 1.00 85.94 84 ALA A CA 1
ATOM 680 C C . ALA A 1 84 ? 6.760 -10.057 0.505 1.00 85.94 84 ALA A C 1
ATOM 682 O O . ALA A 1 84 ? 7.930 -9.803 0.218 1.00 85.94 84 ALA A O 1
ATOM 683 N N . THR A 1 85 ? 6.125 -11.115 0.013 1.00 83.44 85 THR A N 1
ATOM 684 C CA . THR A 1 85 ? 6.750 -12.025 -0.948 1.00 83.44 85 THR A CA 1
ATOM 685 C C . THR A 1 85 ? 6.531 -11.479 -2.349 1.00 83.44 85 THR A C 1
ATOM 687 O O . THR A 1 85 ? 5.391 -11.324 -2.782 1.00 83.44 85 THR A O 1
ATOM 690 N N . LEU A 1 86 ? 7.623 -11.177 -3.049 1.00 79.38 86 LEU A N 1
ATOM 691 C CA . LEU A 1 86 ? 7.593 -10.817 -4.461 1.00 79.38 86 LEU A CA 1
ATOM 692 C C . LEU A 1 86 ? 7.779 -12.083 -5.303 1.00 79.38 86 LEU A C 1
ATOM 694 O O . LEU A 1 86 ? 8.849 -12.691 -5.285 1.00 79.38 86 LEU A O 1
ATOM 698 N N . THR A 1 87 ? 6.748 -12.460 -6.052 1.00 71.81 87 THR A N 1
ATOM 699 C CA . THR A 1 87 ? 6.764 -13.628 -6.937 1.00 71.81 87 THR A CA 1
ATOM 700 C C . THR A 1 87 ? 6.681 -13.174 -8.388 1.00 71.81 87 THR A C 1
ATOM 702 O O . THR A 1 87 ? 5.753 -12.465 -8.773 1.00 71.81 87 THR A O 1
ATOM 705 N N . HIS A 1 88 ? 7.630 -13.619 -9.209 1.00 69.56 88 HIS A N 1
ATOM 706 C CA . HIS A 1 88 ? 7.592 -13.427 -10.657 1.00 69.56 88 HIS A CA 1
ATOM 707 C C . HIS A 1 88 ? 6.879 -14.615 -11.304 1.00 69.56 88 HIS A C 1
ATOM 709 O O . HIS A 1 88 ? 7.362 -15.747 -11.245 1.00 69.56 88 HIS A O 1
ATOM 715 N N . ILE A 1 89 ? 5.728 -14.367 -11.917 1.00 63.31 89 ILE A N 1
ATOM 716 C CA . ILE A 1 89 ? 4.940 -15.380 -12.615 1.00 63.31 89 ILE A CA 1
ATOM 717 C C . ILE A 1 89 ? 5.338 -15.345 -14.096 1.00 63.31 89 ILE A C 1
ATOM 719 O O . ILE A 1 89 ? 4.960 -14.429 -14.829 1.00 63.31 89 ILE A O 1
ATOM 723 N N . ASP A 1 90 ? 6.108 -16.34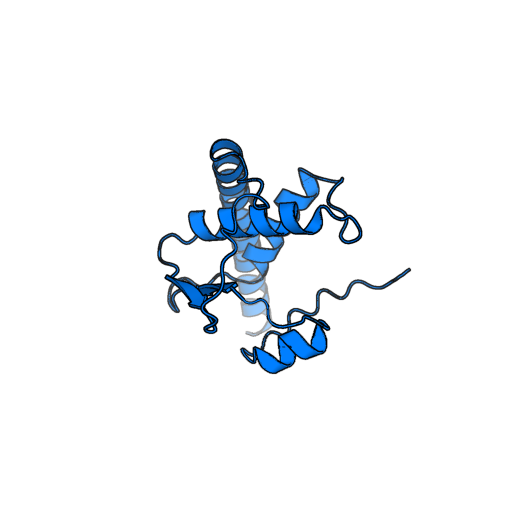9 -14.529 1.00 60.41 90 ASP A N 1
ATOM 724 C CA . ASP A 1 90 ? 6.429 -16.609 -15.940 1.00 60.41 90 ASP A CA 1
ATOM 725 C C . ASP A 1 90 ? 5.516 -17.727 -16.463 1.00 60.41 90 ASP A C 1
ATOM 727 O O . ASP A 1 90 ? 5.604 -18.874 -16.021 1.00 60.41 90 ASP A O 1
ATOM 731 N N . GLN A 1 91 ? 4.621 -17.398 -17.398 1.00 56.50 91 GLN A N 1
ATOM 732 C CA . GLN A 1 91 ? 3.714 -18.375 -18.016 1.00 56.50 91 GLN A CA 1
ATOM 733 C C . GLN A 1 91 ? 4.324 -19.109 -19.225 1.00 56.50 91 GLN A C 1
ATOM 735 O O . GLN A 1 91 ? 3.602 -19.736 -19.995 1.00 56.50 91 GLN A O 1
ATOM 740 N N . GLY A 1 92 ? 5.650 -19.084 -19.389 1.00 48.66 92 GLY A N 1
ATOM 741 C CA . GLY A 1 92 ? 6.367 -19.984 -20.283 1.00 48.66 92 GLY A CA 1
ATOM 742 C C . GLY A 1 92 ? 6.180 -19.665 -21.766 1.00 48.66 92 GLY A C 1
ATOM 743 O O . GLY A 1 92 ? 5.324 -20.221 -22.447 1.00 48.66 92 GLY A O 1
ATOM 744 N N . ALA A 1 93 ? 7.088 -18.865 -22.325 1.00 41.84 93 ALA A N 1
ATOM 745 C CA . ALA A 1 93 ? 7.443 -18.992 -23.736 1.00 41.84 93 ALA A CA 1
ATOM 746 C C . ALA A 1 93 ? 8.908 -18.612 -23.966 1.00 41.84 93 ALA A C 1
ATOM 748 O O . ALA A 1 93 ? 9.321 -17.459 -23.853 1.00 41.84 93 ALA A O 1
ATOM 749 N N . THR A 1 94 ? 9.690 -19.605 -24.373 1.00 46.06 94 THR A N 1
ATOM 750 C CA . THR A 1 94 ? 11.021 -19.482 -24.963 1.00 46.06 94 THR A CA 1
ATOM 751 C C . THR A 1 94 ? 10.976 -18.626 -26.236 1.00 46.06 94 THR A C 1
ATOM 753 O O . THR A 1 94 ? 10.925 -19.162 -27.337 1.00 46.06 94 THR A O 1
ATOM 756 N N . LYS A 1 95 ? 10.989 -17.288 -26.125 1.00 38.69 95 LYS A N 1
ATOM 757 C CA . LYS A 1 95 ? 11.401 -16.349 -27.193 1.00 38.69 95 LYS A CA 1
ATOM 758 C C . LYS A 1 95 ? 11.517 -14.914 -26.657 1.00 38.69 95 LYS A C 1
ATOM 760 O O . LYS A 1 95 ? 10.576 -14.349 -26.121 1.00 38.69 95 LYS A O 1
ATOM 765 N N . ARG A 1 96 ? 12.718 -14.358 -26.835 1.00 35.09 96 ARG A N 1
ATOM 766 C CA . ARG A 1 96 ? 13.240 -13.065 -26.359 1.00 35.09 96 ARG A CA 1
ATOM 767 C C . ARG A 1 96 ? 12.271 -11.874 -26.361 1.00 35.09 96 ARG A C 1
ATOM 769 O O . ARG A 1 96 ? 11.681 -11.545 -27.383 1.00 35.09 96 ARG A O 1
ATOM 776 N N . GLY A 1 97 ? 12.410 -11.094 -25.294 1.00 30.91 97 GLY A N 1
ATOM 777 C CA . GLY A 1 97 ? 12.463 -9.634 -25.276 1.00 30.91 97 GLY A CA 1
ATOM 778 C C . GLY A 1 97 ? 12.850 -9.221 -23.860 1.00 30.91 97 GLY A C 1
ATOM 779 O O . GLY A 1 97 ? 12.032 -9.363 -22.963 1.00 30.91 97 GLY A O 1
ATOM 780 N N . LYS A 1 98 ? 14.104 -8.805 -23.617 1.00 36.50 98 LYS A N 1
ATOM 781 C CA . LYS A 1 98 ? 14.483 -8.214 -22.322 1.00 36.50 98 LYS A CA 1
ATOM 782 C C . LYS A 1 98 ? 13.494 -7.074 -22.065 1.00 36.50 98 LYS A C 1
ATOM 784 O O . LYS A 1 98 ? 13.519 -6.108 -22.823 1.00 36.50 98 LYS A O 1
ATOM 789 N N . LEU A 1 99 ? 12.659 -7.185 -21.030 1.00 40.09 99 LEU A N 1
ATOM 790 C CA . LEU A 1 99 ? 11.894 -6.070 -20.463 1.00 40.09 99 LEU A CA 1
ATOM 791 C C . LEU A 1 99 ? 12.879 -5.099 -19.795 1.00 40.09 99 LEU A C 1
ATOM 793 O O . LEU A 1 99 ? 12.910 -4.922 -18.585 1.00 40.09 99 LEU A O 1
ATOM 797 N N . GLY A 1 100 ? 13.759 -4.516 -20.603 1.00 35.66 100 GLY A N 1
ATOM 798 C CA . GLY A 1 100 ? 14.399 -3.264 -20.273 1.00 35.66 100 GLY A CA 1
ATOM 799 C C . GLY A 1 100 ? 13.398 -2.160 -20.580 1.00 35.66 100 GLY A C 1
ATOM 800 O O . GLY A 1 100 ? 12.862 -2.110 -21.684 1.00 35.66 100 GLY A O 1
ATOM 801 N N . CYS A 1 101 ? 13.191 -1.275 -19.611 1.00 37.84 101 CYS A N 1
ATOM 802 C CA . CYS A 1 101 ? 12.722 0.090 -19.842 1.00 37.84 101 CYS A CA 1
ATOM 803 C C . CYS A 1 101 ? 11.232 0.299 -20.163 1.00 37.84 101 CYS A C 1
ATOM 805 O O . CYS A 1 101 ? 10.929 0.850 -21.209 1.00 37.84 101 CYS A O 1
ATOM 807 N N . VAL A 1 102 ? 10.316 0.013 -19.225 1.00 39.41 102 VAL A N 1
ATOM 808 C CA . VAL A 1 102 ? 9.201 0.959 -18.937 1.00 39.41 102 VAL A CA 1
ATOM 809 C C . VAL A 1 102 ? 8.784 0.951 -17.450 1.00 39.41 102 VAL A C 1
ATOM 811 O O . VAL A 1 102 ? 7.649 1.261 -17.111 1.00 39.41 102 VAL A O 1
ATOM 814 N N . ARG A 1 103 ? 9.681 0.611 -16.517 1.00 45.56 103 ARG A N 1
ATOM 815 C CA . ARG A 1 103 ? 9.584 1.205 -15.178 1.00 45.56 103 ARG A CA 1
ATOM 816 C C . ARG A 1 103 ? 10.476 2.427 -15.241 1.00 45.56 103 ARG A C 1
ATOM 818 O O . ARG A 1 103 ? 11.696 2.279 -15.248 1.00 45.56 103 ARG A O 1
ATOM 825 N N . ALA A 1 104 ? 9.891 3.616 -15.360 1.00 49.22 104 ALA A N 1
ATOM 826 C CA . ALA A 1 104 ? 10.557 4.771 -14.779 1.00 49.22 104 ALA A CA 1
ATOM 827 C C . ALA A 1 104 ? 10.689 4.391 -13.306 1.00 49.22 104 ALA A C 1
ATOM 829 O O . ALA A 1 104 ? 9.687 4.355 -12.603 1.00 49.22 104 ALA A O 1
ATOM 830 N N . THR A 1 105 ? 11.861 3.878 -12.924 1.00 57.56 105 THR A N 1
ATOM 831 C CA . THR A 1 105 ? 12.116 3.520 -11.534 1.00 57.56 105 THR A CA 1
ATOM 832 C C . THR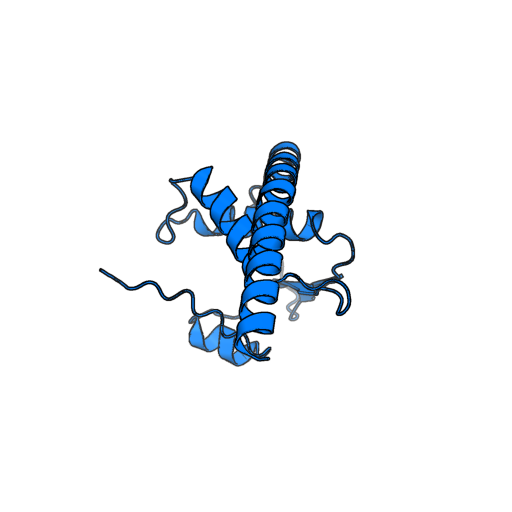 A 1 105 ? 12.052 4.857 -10.815 1.00 57.56 105 THR A C 1
ATOM 834 O O . THR A 1 105 ? 12.852 5.730 -11.171 1.00 57.56 105 THR A O 1
ATOM 837 N N . PRO A 1 106 ? 11.055 5.079 -9.947 1.00 64.81 106 PRO A N 1
ATOM 838 C CA . PRO A 1 106 ? 10.970 6.319 -9.209 1.00 64.81 106 PRO A CA 1
ATOM 839 C C . PRO A 1 106 ? 12.271 6.516 -8.441 1.00 64.81 106 PRO A C 1
ATOM 841 O O . PRO A 1 106 ? 12.965 5.546 -8.111 1.00 64.81 106 PRO A O 1
ATOM 844 N N . ASP A 1 107 ? 12.632 7.769 -8.200 1.00 77.56 107 ASP A N 1
ATOM 845 C CA . ASP A 1 107 ? 13.851 8.057 -7.456 1.00 77.56 107 ASP A CA 1
ATOM 846 C C . ASP A 1 107 ? 13.734 7.406 -6.061 1.00 77.56 107 ASP A C 1
ATOM 848 O O . ASP A 1 107 ? 12.733 7.626 -5.378 1.00 77.56 107 ASP A O 1
ATOM 852 N N . PRO A 1 108 ? 14.704 6.599 -5.591 1.00 81.69 108 PRO A N 1
ATOM 853 C CA . PRO A 1 108 ? 14.660 6.042 -4.239 1.00 81.69 108 PRO A CA 1
ATOM 854 C C . PRO A 1 108 ? 14.430 7.100 -3.147 1.00 81.69 108 PRO A C 1
ATOM 856 O O . PRO A 1 108 ? 13.802 6.809 -2.125 1.00 81.69 108 PRO A O 1
ATOM 859 N N . ALA A 1 109 ? 14.903 8.334 -3.361 1.00 86.06 109 ALA A N 1
ATOM 860 C CA . ALA A 1 109 ? 14.624 9.455 -2.467 1.00 86.06 109 ALA A CA 1
ATOM 861 C C . ALA A 1 109 ? 13.129 9.812 -2.449 1.00 86.06 109 ALA A C 1
ATOM 863 O O . ALA A 1 109 ? 12.550 10.006 -1.382 1.00 86.06 109 ALA A O 1
ATOM 864 N N . GLU A 1 110 ? 12.489 9.818 -3.615 1.00 85.06 110 GLU A N 1
ATOM 865 C CA . GLU A 1 110 ? 11.059 10.072 -3.772 1.00 85.06 110 GLU A CA 1
ATOM 866 C C . GLU A 1 110 ? 10.215 8.999 -3.069 1.00 85.06 110 GLU A C 1
ATOM 868 O O . GLU A 1 110 ? 9.290 9.329 -2.322 1.00 85.06 110 GLU A O 1
ATOM 873 N N . VAL A 1 111 ? 10.565 7.718 -3.238 1.00 85.56 111 VAL A N 1
ATOM 874 C CA . VAL A 1 111 ? 9.876 6.606 -2.558 1.00 85.56 111 VAL A CA 1
ATOM 875 C C . VAL A 1 111 ? 10.014 6.738 -1.036 1.00 85.56 111 VAL A C 1
ATOM 877 O O . VAL A 1 111 ? 9.022 6.612 -0.310 1.00 85.56 111 VAL A O 1
ATOM 880 N N . THR A 1 112 ? 11.209 7.099 -0.554 1.00 88.06 112 THR A N 1
ATOM 881 C CA . THR A 1 112 ? 11.481 7.321 0.875 1.00 88.06 112 THR A CA 1
ATOM 882 C C . THR A 1 112 ? 10.644 8.474 1.439 1.00 88.06 112 THR A C 1
ATOM 884 O O . THR A 1 112 ? 10.072 8.356 2.526 1.00 88.06 112 THR A O 1
ATOM 887 N N . GLU A 1 113 ? 10.549 9.596 0.723 1.00 90.75 113 GLU A N 1
ATOM 888 C CA . GLU A 1 113 ? 9.750 10.750 1.143 1.00 90.75 113 GLU A CA 1
ATOM 889 C C . GLU A 1 113 ? 8.257 10.423 1.207 1.00 90.75 113 GLU A C 1
ATOM 891 O O . GLU A 1 113 ? 7.594 10.748 2.196 1.00 90.75 113 GLU A O 1
ATOM 896 N N . ILE A 1 114 ? 7.730 9.748 0.181 1.00 90.38 114 ILE A N 1
ATOM 897 C CA . ILE A 1 114 ? 6.330 9.308 0.151 1.00 90.38 114 ILE A CA 1
ATOM 898 C C . ILE A 1 114 ? 6.062 8.342 1.302 1.00 90.38 114 ILE A C 1
ATOM 900 O O . ILE A 1 114 ? 5.033 8.451 1.965 1.00 90.38 114 ILE A O 1
ATOM 904 N N . ARG A 1 115 ? 6.998 7.436 1.606 1.00 91.06 115 ARG A N 1
ATOM 905 C CA . ARG A 1 115 ? 6.888 6.526 2.751 1.00 91.06 115 ARG A CA 1
ATOM 906 C C . ARG A 1 115 ? 6.818 7.282 4.078 1.00 91.06 115 ARG A C 1
ATOM 908 O O . ARG A 1 115 ? 6.016 6.921 4.938 1.00 91.06 115 ARG A O 1
ATOM 915 N N . GLN A 1 116 ? 7.648 8.303 4.278 1.00 92.75 116 GLN A N 1
ATOM 916 C CA . GLN A 1 116 ? 7.619 9.102 5.508 1.00 92.75 116 GLN A CA 1
ATOM 917 C C . GLN A 1 116 ? 6.286 9.835 5.673 1.00 92.75 116 GLN A C 1
ATOM 919 O O . GLN A 1 116 ? 5.687 9.783 6.750 1.00 92.75 116 GLN A O 1
ATOM 924 N N . GLU A 1 117 ? 5.795 10.461 4.605 1.00 93.69 117 GLU A N 1
ATOM 925 C CA . GLU A 1 117 ? 4.491 11.124 4.598 1.00 93.69 117 GLU A CA 1
ATOM 926 C C . GLU A 1 117 ? 3.351 10.125 4.838 1.00 93.69 117 GLU A C 1
ATOM 928 O O . GLU A 1 117 ? 2.464 10.368 5.660 1.00 93.69 117 GLU A O 1
ATOM 933 N N . PHE A 1 118 ? 3.423 8.954 4.200 1.00 93.94 118 PHE A N 1
ATOM 934 C CA . PHE A 1 118 ? 2.483 7.859 4.398 1.00 93.94 118 PHE A CA 1
ATOM 935 C C . PHE A 1 118 ? 2.397 7.457 5.869 1.00 93.94 118 PHE A C 1
ATOM 937 O O . PHE A 1 118 ? 1.295 7.347 6.399 1.00 93.94 118 PHE A O 1
ATOM 944 N N . LEU A 1 119 ? 3.531 7.272 6.552 1.00 92.62 119 LEU A N 1
ATOM 945 C CA . LEU A 1 119 ? 3.538 6.877 7.962 1.00 92.62 119 LEU A CA 1
ATOM 946 C C . LEU A 1 119 ? 2.846 7.918 8.852 1.00 92.62 119 LEU A C 1
ATOM 948 O O . LEU A 1 119 ? 2.113 7.547 9.768 1.00 92.62 119 LEU A O 1
ATOM 952 N N . GLN A 1 120 ? 3.034 9.209 8.568 1.00 93.50 120 GLN A N 1
ATOM 953 C CA . GLN A 1 120 ? 2.378 10.285 9.313 1.00 93.50 120 GLN A CA 1
ATOM 954 C C . GLN A 1 120 ? 0.864 10.304 9.075 1.00 93.50 120 GLN A C 1
ATOM 956 O O . GLN A 1 120 ? 0.086 10.342 10.032 1.00 93.50 120 GLN A O 1
ATOM 961 N N . GLN A 1 121 ? 0.434 10.246 7.812 1.00 92.75 121 GLN A N 1
ATOM 962 C CA . GLN A 1 121 ? -0.988 10.283 7.471 1.00 92.75 121 GLN A CA 1
ATOM 963 C C . GLN A 1 121 ? -1.721 9.008 7.912 1.00 92.75 121 GLN A C 1
ATOM 965 O O . GLN A 1 121 ? -2.823 9.087 8.457 1.00 92.75 121 GLN A O 1
ATOM 970 N N . ALA A 1 122 ? -1.107 7.834 7.748 1.00 91.38 122 ALA A N 1
ATOM 971 C CA . ALA A 1 122 ? -1.678 6.563 8.181 1.00 91.38 122 ALA A CA 1
ATOM 972 C C . ALA A 1 122 ? -1.883 6.531 9.700 1.00 91.38 122 ALA A C 1
ATOM 974 O O . ALA A 1 122 ? -2.950 6.127 10.160 1.00 91.38 122 ALA A O 1
ATOM 975 N N . LEU A 1 123 ? -0.919 7.040 10.475 1.00 92.88 123 LEU A N 1
ATOM 976 C CA . LEU A 1 123 ? -1.051 7.152 11.927 1.00 92.88 123 LEU A CA 1
ATOM 977 C C . LEU A 1 123 ? -2.202 8.091 12.323 1.00 92.88 123 LEU A C 1
ATOM 979 O O . LEU A 1 123 ? -2.961 7.784 13.242 1.00 92.88 123 LEU A O 1
ATOM 983 N N . ALA A 1 124 ? -2.391 9.205 11.609 1.00 91.38 124 ALA A N 1
ATOM 984 C CA . ALA A 1 124 ? -3.525 10.099 11.841 1.00 91.38 124 ALA A CA 1
ATOM 985 C C . ALA A 1 124 ? -4.877 9.409 11.578 1.00 91.38 124 ALA A C 1
ATOM 987 O O . ALA A 1 124 ? -5.800 9.529 12.390 1.00 91.38 124 ALA A O 1
ATOM 988 N N . VAL A 1 125 ? -4.977 8.636 10.492 1.00 90.19 125 VAL A N 1
ATOM 989 C CA . VAL A 1 125 ? -6.168 7.830 10.180 1.00 90.19 125 VAL A CA 1
ATOM 990 C C . VAL A 1 125 ? -6.405 6.764 11.252 1.00 90.19 125 VAL A C 1
ATOM 992 O O . VAL A 1 125 ? -7.533 6.597 11.711 1.00 90.19 125 VAL A O 1
ATOM 995 N N . GLU A 1 126 ? -5.363 6.075 11.712 1.00 92.06 126 GLU A N 1
ATOM 996 C CA . GLU A 1 126 ? -5.457 5.050 12.760 1.00 92.06 126 GLU A CA 1
ATOM 997 C C . GLU A 1 126 ? -5.921 5.618 14.104 1.00 92.06 126 GLU A C 1
ATOM 999 O O . GLU A 1 126 ? -6.750 5.005 14.789 1.00 92.06 126 GLU A O 1
ATOM 1004 N N . MET A 1 127 ? -5.450 6.814 14.469 1.00 92.75 127 MET A N 1
ATOM 1005 C CA . MET A 1 127 ? -5.947 7.526 15.646 1.00 92.75 127 MET A CA 1
ATOM 1006 C C . MET A 1 127 ? -7.438 7.840 15.520 1.00 92.75 127 MET A C 1
ATOM 1008 O O . MET A 1 127 ? -8.192 7.633 16.473 1.00 92.75 127 MET A O 1
ATOM 1012 N N . GLU A 1 128 ? -7.881 8.326 14.361 1.00 92.00 128 GLU A N 1
ATOM 1013 C CA . GLU A 1 128 ? -9.287 8.666 14.156 1.00 92.00 128 GLU A CA 1
ATOM 1014 C C . GLU A 1 128 ? -10.175 7.417 14.153 1.00 92.00 128 GLU A C 1
ATOM 1016 O O . GLU A 1 128 ? -11.180 7.371 14.862 1.00 92.00 128 GLU A O 1
ATOM 1021 N N . LEU A 1 129 ? -9.753 6.345 13.478 1.00 90.06 129 LEU A N 1
ATOM 1022 C CA . LEU A 1 129 ? -10.432 5.048 13.528 1.00 90.06 129 LEU A CA 1
ATOM 1023 C C . LEU A 1 129 ? -10.544 4.518 14.963 1.00 90.06 129 LEU A C 1
ATOM 1025 O O . LEU A 1 129 ? -11.581 3.973 15.343 1.00 90.06 129 LEU A O 1
ATOM 1029 N N . SER A 1 130 ? -9.508 4.701 15.782 1.00 91.81 130 SER A N 1
ATOM 1030 C CA . SER A 1 130 ? -9.525 4.300 17.192 1.00 91.81 130 SER A CA 1
ATOM 1031 C C . SER A 1 130 ? -10.551 5.095 18.006 1.00 91.81 130 SER A C 1
ATOM 1033 O O . SER A 1 130 ? -11.273 4.518 18.821 1.00 91.81 130 SER A O 1
ATOM 1035 N N . LYS A 1 131 ? -10.688 6.405 17.759 1.00 91.94 131 LYS A N 1
ATOM 1036 C CA . LYS A 1 131 ? -11.742 7.219 18.388 1.00 91.94 131 LYS A CA 1
ATOM 1037 C C . LYS A 1 131 ? -13.136 6.763 17.965 1.00 91.94 131 LYS A C 1
ATOM 1039 O O . LYS A 1 131 ? -13.995 6.596 18.828 1.00 91.94 131 LYS A O 1
ATOM 1044 N N . GLN A 1 132 ? -13.353 6.518 16.672 1.00 90.38 132 GLN A N 1
ATOM 1045 C CA . GLN A 1 132 ? -14.647 6.062 16.151 1.00 90.38 132 GLN A CA 1
ATOM 1046 C C . GLN A 1 132 ? -15.054 4.712 16.752 1.00 90.38 132 GLN A C 1
ATOM 1048 O O . GLN A 1 132 ? -16.185 4.557 17.211 1.00 90.38 132 GLN A O 1
ATOM 1053 N N . LYS A 1 133 ? -14.112 3.768 16.872 1.00 91.25 133 LYS A N 1
ATOM 1054 C CA . LYS A 1 133 ? -14.344 2.484 17.556 1.00 91.25 133 LYS A CA 1
ATOM 1055 C C . LYS A 1 133 ? -14.816 2.671 19.000 1.00 91.25 133 LYS A C 1
ATOM 1057 O O . LYS A 1 133 ? -15.752 1.995 19.419 1.00 91.25 133 LYS A O 1
ATOM 1062 N N . ASN A 1 134 ? -14.225 3.609 19.742 1.00 90.38 134 ASN A N 1
ATOM 1063 C CA . ASN A 1 134 ? -14.650 3.912 21.112 1.00 90.38 134 ASN A CA 1
ATOM 1064 C C . ASN A 1 134 ? -16.068 4.496 21.172 1.00 90.38 134 ASN A C 1
ATOM 1066 O O . ASN A 1 134 ? -16.819 4.189 22.095 1.00 90.38 134 ASN A O 1
ATOM 1070 N N . VAL A 1 135 ? -16.447 5.330 20.201 1.00 90.56 135 VAL A N 1
ATOM 1071 C CA . VAL A 1 135 ? -17.809 5.873 20.105 1.00 90.56 135 VAL A CA 1
ATOM 1072 C C . VAL A 1 135 ? -18.809 4.758 19.802 1.00 90.56 135 VAL A C 1
ATOM 1074 O O . VAL A 1 135 ? -19.810 4.635 20.503 1.00 90.56 135 VAL A O 1
ATOM 1077 N N . TRP A 1 136 ? -18.526 3.896 18.825 1.00 90.19 136 TRP A N 1
ATOM 1078 C CA . TRP A 1 136 ? -19.411 2.780 18.477 1.00 90.19 136 TRP A CA 1
ATOM 1079 C C . TRP A 1 136 ? -19.564 1.766 19.607 1.00 90.19 136 TRP A C 1
ATOM 1081 O O . TRP A 1 136 ? -20.674 1.290 19.840 1.00 90.19 136 TRP A O 1
ATOM 1091 N N . ALA A 1 137 ? -18.491 1.485 20.349 1.00 89.06 137 ALA A N 1
ATOM 1092 C CA . ALA A 1 137 ? -18.547 0.614 21.519 1.00 89.06 137 ALA A CA 1
ATOM 1093 C C . ALA A 1 137 ? -19.500 1.155 22.598 1.00 89.06 137 ALA A C 1
ATOM 1095 O O . ALA A 1 137 ? -20.215 0.373 23.209 1.00 89.06 137 ALA A O 1
ATOM 1096 N N . ARG A 1 138 ? -19.556 2.483 22.786 1.00 85.19 138 ARG A N 1
ATOM 1097 C CA . ARG A 1 138 ? -20.482 3.143 23.728 1.00 85.19 138 ARG A CA 1
ATOM 1098 C C . ARG A 1 138 ? -21.929 3.197 23.242 1.00 85.19 138 ARG A C 1
ATOM 1100 O O . ARG A 1 138 ? -22.829 3.327 24.055 1.00 85.19 138 ARG A O 1
ATOM 1107 N N . ILE A 1 139 ? -22.151 3.174 21.928 1.00 87.31 139 ILE A N 1
ATOM 1108 C CA . ILE A 1 139 ? -23.500 3.140 21.337 1.00 87.31 139 ILE A CA 1
ATOM 1109 C C . ILE A 1 139 ? -24.058 1.710 21.345 1.00 87.31 139 ILE A C 1
ATOM 1111 O O . ILE A 1 139 ? -25.267 1.516 21.402 1.00 87.31 139 ILE A O 1
ATOM 1115 N N . SER A 1 140 ? -23.175 0.712 21.274 1.00 75.06 140 SER A N 1
ATOM 1116 C CA . SER A 1 140 ? -23.535 -0.711 21.226 1.00 75.06 140 SER A CA 1
ATOM 1117 C C . SER A 1 140 ? -23.653 -1.360 22.615 1.00 75.06 140 SER A C 1
ATOM 1119 O O . SER A 1 140 ? -23.906 -2.562 22.691 1.00 75.06 140 SER A O 1
ATOM 1121 N N . SER A 1 141 ? -23.434 -0.587 23.687 1.00 56.78 141 SER A N 1
ATOM 1122 C CA . SER A 1 141 ? -23.568 -0.973 25.101 1.00 56.78 141 SER A CA 1
ATOM 1123 C C . SER A 1 141 ? -24.840 -0.402 25.708 1.00 56.78 141 SER A C 1
ATOM 1125 O O . SER A 1 141 ? -25.539 -1.154 26.417 1.00 56.78 141 SER A O 1
#

Secondary structure (DSSP, 8-state):
-----------S-HHHHHHHTTPPPPSEEEEEE--TTS---HHHHHHHHHHHHHH-TT--TTSTTHHHHHHHHHHHHHHH-TTSEEEEEE----------S------HHHHHHHHHHHHHHHHHHHHHHHHHHHHHHHH--

Organism: NCBI:txid456999